Protein AF-A0A919BXJ5-F1 (afdb_monomer_lite)

Organism: Streptomyces filamentosus (NCBI:txid67294)

Secondary structure (DSSP, 8-state):
--PPPPPPPPPPPPPS--PPPPPPPPPPPPPPPP---PPPPPPPP---------PPPPPPP-PPPHHHHHHHHHHHHHHHHHHHS----

Structure (mmCIF, N/CA/C/O backbone):
data_AF-A0A919BXJ5-F1
#
_entry.id   AF-A0A919BXJ5-F1
#
loop_
_atom_site.group_PDB
_atom_site.id
_atom_site.type_symbol
_atom_site.label_atom_id
_atom_site.label_alt_id
_atom_site.label_comp_id
_atom_site.label_asym_id
_atom_site.label_entity_id
_atom_site.label_seq_id
_atom_site.pdbx_PDB_ins_code
_atom_site.Cartn_x
_atom_site.Cartn_y
_atom_site.Cartn_z
_atom_site.occupancy
_atom_site.B_iso_or_equiv
_atom_site.auth_seq_id
_atom_site.auth_comp_id
_atom_site.auth_asym_id
_atom_site.auth_atom_id
_atom_site.pdbx_PDB_model_num
ATOM 1 N N . MET A 1 1 ? 33.699 -23.431 -69.322 1.00 44.00 1 MET A N 1
ATOM 2 C CA . MET A 1 1 ? 32.406 -23.415 -68.605 1.00 44.00 1 MET A CA 1
ATOM 3 C C . MET A 1 1 ? 32.677 -22.946 -67.188 1.00 44.00 1 MET A C 1
ATOM 5 O O . MET A 1 1 ? 33.323 -23.671 -66.448 1.00 44.00 1 MET A O 1
ATOM 9 N N . THR A 1 2 ? 32.260 -21.735 -66.835 1.00 51.22 2 THR A N 1
ATOM 10 C CA . THR A 1 2 ? 32.384 -21.184 -65.475 1.00 51.22 2 THR A CA 1
ATOM 11 C C . THR A 1 2 ? 30.970 -20.857 -64.996 1.00 51.22 2 THR A C 1
ATOM 13 O O . THR A 1 2 ? 30.259 -20.175 -65.737 1.00 51.22 2 THR A O 1
ATOM 16 N N . PRO A 1 3 ? 30.508 -21.358 -63.836 1.00 60.38 3 PRO A N 1
ATOM 17 C CA . PRO A 1 3 ? 29.182 -21.010 -63.341 1.00 60.38 3 PRO A CA 1
ATOM 18 C C . PRO A 1 3 ? 29.165 -19.564 -62.823 1.00 60.38 3 PRO A C 1
ATOM 20 O O . PRO A 1 3 ? 30.129 -19.095 -62.219 1.00 60.38 3 PRO A O 1
ATOM 23 N N . ALA A 1 4 ? 28.065 -18.859 -63.090 1.00 67.31 4 ALA A N 1
ATOM 24 C CA . ALA A 1 4 ? 27.818 -17.499 -62.615 1.00 67.31 4 ALA A CA 1
ATOM 25 C C . ALA A 1 4 ? 27.495 -17.485 -61.104 1.00 67.31 4 ALA A C 1
ATOM 27 O O . ALA A 1 4 ? 26.889 -18.441 -60.614 1.00 67.31 4 ALA A O 1
ATOM 28 N N . PRO A 1 5 ? 27.860 -16.427 -60.353 1.00 62.28 5 PRO A N 1
ATOM 29 C CA . PRO A 1 5 ? 27.530 -16.329 -58.934 1.00 62.28 5 PRO A CA 1
ATOM 30 C C . PRO A 1 5 ? 26.040 -16.013 -58.719 1.00 62.28 5 PRO A C 1
ATOM 32 O O . PRO A 1 5 ? 25.466 -15.158 -59.392 1.00 62.28 5 PRO A O 1
ATOM 35 N N . THR A 1 6 ? 25.421 -16.696 -57.754 1.00 70.19 6 THR A N 1
ATOM 36 C CA . THR A 1 6 ? 24.025 -16.483 -57.338 1.00 70.19 6 THR A CA 1
ATOM 37 C C . THR A 1 6 ? 23.878 -15.162 -56.563 1.00 70.19 6 THR A C 1
ATOM 39 O O . THR A 1 6 ? 24.693 -14.903 -55.673 1.00 70.19 6 THR A O 1
ATOM 42 N N . PRO A 1 7 ? 22.859 -14.325 -56.840 1.00 69.38 7 PRO A N 1
ATOM 43 C CA . PRO A 1 7 ? 22.625 -13.094 -56.084 1.00 69.38 7 PRO A CA 1
ATOM 44 C C . PRO A 1 7 ? 22.073 -13.371 -54.668 1.00 69.38 7 PRO A C 1
ATOM 46 O O . PRO A 1 7 ? 21.410 -14.390 -54.456 1.00 69.38 7 PRO A O 1
ATOM 49 N N . PRO A 1 8 ? 22.311 -12.472 -53.691 1.00 70.44 8 PRO A N 1
ATOM 50 C CA . PRO A 1 8 ? 21.756 -12.593 -52.343 1.00 70.44 8 PRO A CA 1
ATOM 51 C C . PRO A 1 8 ? 20.238 -12.319 -52.315 1.00 70.44 8 PRO A C 1
ATOM 53 O O . PRO A 1 8 ? 19.732 -11.569 -53.155 1.00 70.44 8 PRO A O 1
ATOM 56 N N . PRO A 1 9 ? 19.494 -12.889 -51.346 1.00 63.22 9 PRO A N 1
ATOM 57 C CA . PRO A 1 9 ? 18.061 -12.648 -51.205 1.00 63.22 9 PRO A CA 1
ATOM 58 C C . PRO A 1 9 ? 17.775 -11.207 -50.752 1.00 63.22 9 PRO A C 1
ATOM 60 O O . PRO A 1 9 ? 18.451 -10.670 -49.875 1.00 63.22 9 PRO A O 1
ATOM 63 N N . ALA A 1 10 ? 16.756 -10.586 -51.351 1.00 65.81 10 ALA A N 1
ATOM 64 C CA . ALA A 1 10 ? 16.299 -9.243 -51.0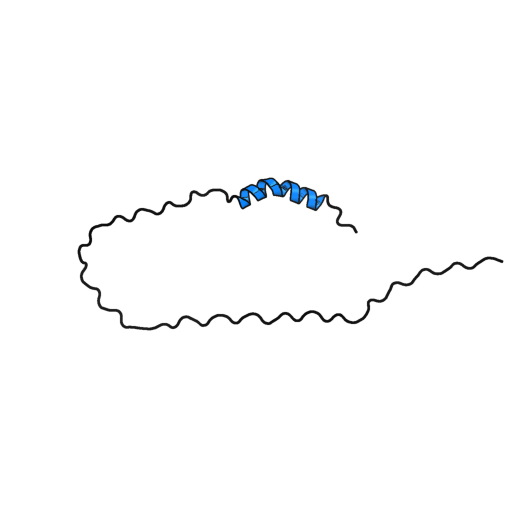00 1.00 65.81 10 ALA A CA 1
ATOM 65 C C . ALA A 1 10 ? 15.618 -9.211 -49.611 1.00 65.81 10 ALA A C 1
ATOM 67 O O . ALA A 1 10 ? 15.004 -10.205 -49.213 1.00 65.81 10 ALA A O 1
ATOM 68 N N . PRO A 1 11 ? 15.679 -8.085 -48.873 1.00 57.09 11 PRO A N 1
ATOM 69 C CA . PRO A 1 11 ? 14.942 -7.930 -47.623 1.00 57.09 11 PRO A CA 1
ATOM 70 C C . PRO A 1 11 ? 13.430 -7.961 -47.881 1.00 57.09 11 PRO A C 1
ATOM 72 O O . PRO A 1 11 ? 12.932 -7.322 -48.808 1.00 57.09 11 PRO A O 1
ATOM 75 N N . ALA A 1 12 ? 12.695 -8.700 -47.048 1.00 63.88 12 ALA A N 1
ATOM 76 C CA . ALA A 1 12 ? 11.239 -8.740 -47.110 1.00 63.88 12 ALA A CA 1
ATOM 77 C C . ALA A 1 12 ? 10.656 -7.350 -46.801 1.00 63.88 12 ALA A C 1
ATOM 79 O O . ALA A 1 12 ? 10.944 -6.769 -45.753 1.00 63.88 12 ALA A O 1
ATOM 80 N N . S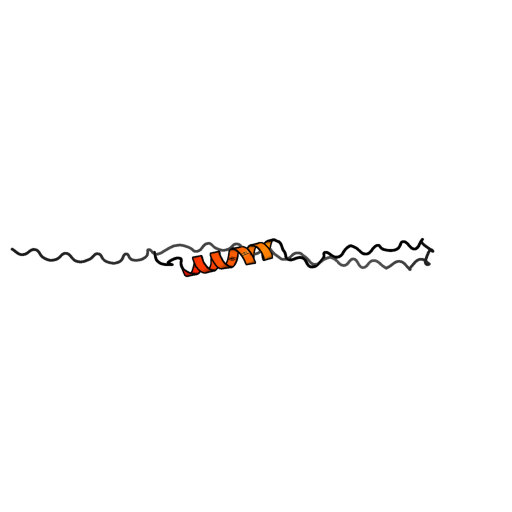ER A 1 13 ? 9.826 -6.820 -47.704 1.00 63.16 13 SER A N 1
ATOM 81 C CA . SER A 1 13 ? 9.012 -5.634 -47.425 1.00 63.16 13 SER A CA 1
ATOM 82 C C . SER A 1 13 ? 8.070 -5.906 -46.243 1.00 63.16 13 SER A C 1
ATOM 84 O O . SER A 1 13 ? 7.437 -6.965 -46.218 1.00 63.16 13 SER A O 1
ATOM 86 N N . PRO A 1 14 ? 7.919 -4.979 -45.279 1.00 57.41 14 PRO A N 1
ATOM 87 C CA . PRO A 1 14 ? 6.888 -5.107 -44.259 1.00 57.41 14 PRO A CA 1
ATOM 88 C C . PRO A 1 14 ? 5.505 -4.992 -44.913 1.00 57.41 14 PRO A C 1
ATOM 90 O O . PRO A 1 14 ? 5.238 -4.066 -45.680 1.00 57.41 14 PRO A O 1
ATOM 93 N N . ALA A 1 15 ? 4.639 -5.966 -44.630 1.00 55.19 15 ALA A N 1
ATOM 94 C CA . ALA A 1 15 ? 3.266 -5.993 -45.115 1.00 55.19 15 ALA A CA 1
ATOM 95 C C . ALA A 1 15 ? 2.471 -4.769 -44.600 1.00 55.19 15 ALA A C 1
ATOM 97 O 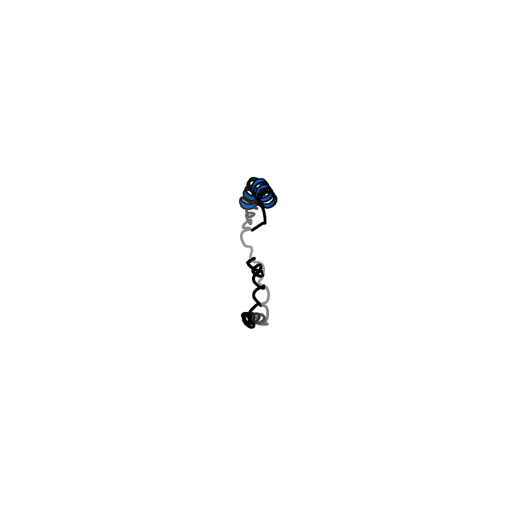O . ALA A 1 15 ? 2.628 -4.396 -43.433 1.00 55.19 15 ALA A O 1
ATOM 98 N N . PRO A 1 16 ? 1.596 -4.150 -45.413 1.00 52.84 16 PRO A N 1
ATOM 99 C CA . PRO A 1 16 ? 0.692 -3.108 -44.942 1.00 52.84 16 PRO A CA 1
ATOM 100 C C . PRO A 1 16 ? -0.431 -3.722 -44.102 1.00 52.84 16 PRO A C 1
ATOM 102 O O . PRO A 1 16 ? -1.143 -4.607 -44.571 1.00 52.84 16 PRO A O 1
ATOM 105 N N . GLY A 1 17 ? -0.634 -3.200 -42.892 1.00 53.59 17 GLY A N 1
ATOM 106 C CA . GLY A 1 17 ? -1.868 -3.404 -42.135 1.00 53.59 17 GLY A CA 1
ATOM 107 C C . GLY A 1 17 ? -1.707 -4.220 -40.858 1.00 53.59 17 GLY A C 1
ATOM 108 O O . GLY A 1 17 ? -1.825 -5.440 -40.839 1.00 53.59 17 GLY A O 1
ATOM 109 N N . THR A 1 18 ? -1.558 -3.522 -39.740 1.00 51.16 18 THR A N 1
ATOM 110 C CA . THR A 1 18 ? -2.115 -3.982 -38.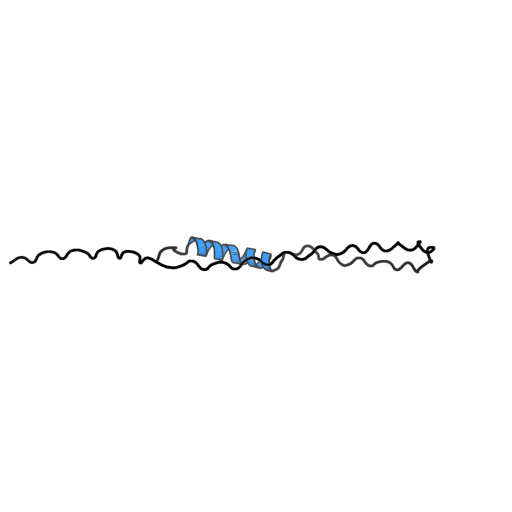465 1.00 51.16 18 THR A CA 1
ATOM 111 C C . THR A 1 18 ? -2.865 -2.786 -37.880 1.00 51.16 18 THR A C 1
ATOM 113 O O . THR A 1 18 ? -2.227 -1.757 -37.653 1.00 51.16 18 THR A O 1
ATOM 116 N N . PRO A 1 19 ? -4.197 -2.844 -37.699 1.00 56.69 19 PRO A N 1
ATOM 117 C CA . PRO A 1 19 ? -4.906 -1.785 -36.998 1.00 56.69 19 PRO A CA 1
ATOM 118 C C . PRO A 1 19 ? -4.483 -1.813 -35.527 1.00 56.69 19 PRO A C 1
ATOM 120 O O . PRO A 1 19 ? -4.462 -2.875 -34.902 1.00 56.69 19 PRO A O 1
ATOM 123 N N . ALA A 1 20 ? -4.116 -0.652 -34.989 1.00 69.12 20 ALA A N 1
ATOM 124 C CA . ALA A 1 20 ? -3.879 -0.486 -33.561 1.00 69.12 20 ALA A CA 1
ATOM 125 C C . ALA A 1 20 ? -5.179 -0.785 -32.783 1.00 69.12 20 ALA A C 1
ATOM 127 O O . ALA A 1 20 ? -6.249 -0.386 -33.249 1.00 69.12 20 ALA A O 1
ATOM 128 N N . PRO A 1 21 ? -5.129 -1.463 -31.623 1.00 69.56 21 PRO A N 1
ATOM 129 C CA . PRO A 1 21 ? -6.301 -1.597 -30.763 1.00 69.56 21 PRO A CA 1
ATOM 130 C C . PRO A 1 21 ? -6.782 -0.212 -30.302 1.00 69.56 21 PRO A C 1
ATOM 132 O O . PRO A 1 21 ? -6.008 0.529 -29.698 1.00 69.56 21 PRO A O 1
ATOM 135 N N . GLU A 1 22 ? -8.036 0.146 -30.588 1.00 69.06 22 GLU A N 1
ATOM 136 C CA . GLU A 1 22 ? -8.666 1.337 -30.005 1.00 69.06 22 GLU A CA 1
ATOM 137 C C . GLU A 1 22 ? -8.829 1.139 -28.490 1.00 69.06 22 GLU A C 1
ATOM 139 O O . GLU A 1 22 ? -9.412 0.154 -28.029 1.00 69.06 22 GLU A O 1
ATOM 144 N N . GLU A 1 23 ? -8.277 2.067 -27.710 1.00 67.88 23 GLU A N 1
ATOM 145 C CA . GLU A 1 23 ? -8.388 2.078 -26.253 1.00 67.88 23 GLU A CA 1
ATOM 146 C C . GLU A 1 23 ? -9.822 2.475 -25.847 1.00 67.88 23 GLU A C 1
ATOM 148 O O . GLU A 1 23 ? -10.343 3.478 -26.347 1.00 67.88 23 GLU A O 1
ATOM 153 N N . PRO A 1 24 ? -10.498 1.709 -24.970 1.00 76.31 24 PRO A N 1
ATOM 154 C CA . PRO A 1 24 ? -11.854 2.037 -24.552 1.00 76.31 24 PRO A CA 1
ATOM 155 C C . PRO A 1 24 ? -11.884 3.354 -23.757 1.00 76.31 24 PRO A C 1
ATOM 157 O O . PRO A 1 24 ? -10.947 3.649 -23.012 1.00 76.31 24 PRO A O 1
ATOM 160 N N . PRO A 1 25 ? -12.967 4.146 -23.865 1.00 74.75 25 PRO A N 1
ATOM 161 C CA . PRO A 1 25 ? -13.059 5.433 -23.189 1.00 74.75 25 PRO A CA 1
ATOM 162 C C . PRO A 1 25 ? -13.033 5.272 -21.666 1.00 74.75 25 PRO A C 1
ATOM 164 O O . PRO A 1 25 ? -13.655 4.369 -21.099 1.00 74.75 25 PRO A O 1
ATOM 167 N N . ALA A 1 26 ? -12.321 6.184 -21.002 1.00 78.38 26 ALA A N 1
ATOM 168 C CA . ALA A 1 26 ? -12.185 6.191 -19.553 1.00 78.38 26 ALA A CA 1
ATOM 169 C C . ALA A 1 26 ? -13.551 6.370 -18.847 1.00 78.38 26 ALA A C 1
ATOM 171 O O . ALA A 1 26 ? -14.395 7.135 -19.327 1.00 78.38 26 ALA A O 1
ATOM 172 N N . PRO A 1 27 ? -13.776 5.715 -17.690 1.00 78.06 27 PRO A N 1
ATOM 173 C CA . PRO A 1 27 ? -15.002 5.881 -16.914 1.00 78.06 27 PRO A CA 1
ATOM 174 C C . PRO A 1 27 ? -15.218 7.334 -16.472 1.00 78.06 27 PRO A C 1
ATOM 176 O O . PRO A 1 27 ? -14.284 8.008 -16.034 1.00 78.06 27 PRO A O 1
ATOM 179 N N . ALA A 1 28 ? -16.467 7.802 -16.544 1.00 79.94 28 ALA A N 1
ATOM 180 C CA . ALA A 1 28 ? -16.838 9.142 -16.100 1.00 79.94 28 ALA A CA 1
ATOM 181 C C . ALA A 1 28 ? -16.645 9.318 -14.577 1.00 79.94 28 ALA A C 1
ATOM 183 O O . ALA A 1 28 ? -16.854 8.367 -13.815 1.00 79.94 28 ALA A O 1
ATOM 184 N N . PRO A 1 29 ? -16.277 10.528 -14.110 1.00 81.31 29 PRO A N 1
ATOM 185 C CA . PRO A 1 29 ? -16.132 10.802 -12.686 1.00 81.31 29 PRO A CA 1
ATOM 186 C C . PRO A 1 29 ? -17.483 10.719 -11.952 1.00 81.31 29 PRO A C 1
ATOM 188 O O . PRO A 1 29 ? -18.529 11.012 -12.541 1.00 81.31 29 PRO A O 1
ATOM 191 N N . PRO A 1 30 ? -17.482 10.343 -10.659 1.00 80.94 30 PRO A N 1
ATOM 192 C CA . PRO A 1 30 ? -18.703 10.257 -9.868 1.00 80.94 30 PRO A CA 1
ATOM 193 C C . PRO A 1 30 ? -19.336 11.644 -9.644 1.00 80.94 30 PRO A C 1
ATOM 195 O O . PRO A 1 30 ? -18.621 12.652 -9.620 1.00 80.94 30 PRO A O 1
ATOM 198 N N . PRO A 1 31 ? -20.667 11.714 -9.443 1.00 82.56 31 PRO A N 1
ATOM 199 C CA . PRO A 1 31 ? -21.345 12.973 -9.162 1.00 82.56 31 PRO A CA 1
ATOM 200 C C . PRO A 1 31 ? -20.926 13.549 -7.796 1.00 82.56 31 PRO A C 1
ATOM 202 O O . PRO A 1 31 ? -20.587 12.791 -6.880 1.00 82.56 31 PRO A O 1
ATOM 205 N N . PRO A 1 32 ? -20.969 14.883 -7.626 1.00 80.62 32 PRO A N 1
ATOM 206 C CA . PRO A 1 32 ? -20.669 15.517 -6.349 1.00 80.62 32 PRO A CA 1
ATOM 207 C C . PRO A 1 32 ? -21.711 15.142 -5.278 1.00 80.62 32 PRO A C 1
ATOM 209 O O . PRO A 1 32 ? -22.883 14.929 -5.602 1.00 80.62 32 PRO A O 1
ATOM 212 N N . PRO A 1 33 ? -21.318 15.080 -3.992 1.00 79.12 33 PRO A N 1
ATOM 213 C CA . PRO A 1 33 ? -22.249 14.793 -2.908 1.00 79.12 33 PRO A CA 1
ATOM 214 C C . PRO A 1 33 ? -23.296 15.907 -2.778 1.00 79.12 33 PRO A C 1
ATOM 216 O O . PRO A 1 33 ? -22.962 17.091 -2.741 1.00 79.12 33 PRO A O 1
ATOM 219 N N . ALA A 1 34 ? -24.570 15.523 -2.676 1.00 78.50 34 ALA A N 1
ATOM 220 C CA . ALA A 1 34 ? -25.667 16.460 -2.469 1.00 78.50 34 ALA A CA 1
ATOM 221 C C . ALA A 1 34 ? -25.592 17.087 -1.066 1.00 78.50 34 ALA A C 1
ATOM 223 O O . ALA A 1 34 ? -25.632 16.387 -0.052 1.00 78.50 34 ALA A O 1
ATOM 224 N N . THR A 1 35 ? -25.520 18.416 -0.990 1.00 74.25 35 THR A N 1
ATOM 225 C CA . THR A 1 35 ? -25.585 19.156 0.275 1.00 74.25 35 THR A CA 1
ATOM 226 C C . THR A 1 35 ? -27.039 19.327 0.701 1.00 74.25 35 THR A C 1
ATOM 228 O O . THR A 1 35 ? -27.754 20.183 0.187 1.00 74.25 35 THR A O 1
ATOM 231 N N . THR A 1 36 ? -27.486 18.508 1.653 1.00 74.00 36 THR A N 1
ATOM 232 C CA . THR A 1 36 ? -28.747 18.735 2.372 1.00 74.00 36 THR A CA 1
ATOM 233 C C . THR A 1 36 ? -28.522 19.791 3.453 1.00 74.00 36 THR A C 1
ATOM 235 O O . THR A 1 36 ? -27.850 19.533 4.452 1.00 74.00 36 THR A O 1
ATOM 238 N N . THR A 1 37 ? -29.086 20.983 3.262 1.00 71.12 37 THR A N 1
ATOM 239 C CA . THR A 1 37 ? -29.055 22.072 4.250 1.00 71.12 37 THR A CA 1
ATOM 240 C C . THR A 1 37 ? -30.260 21.944 5.178 1.00 71.12 37 THR A C 1
ATOM 242 O O . THR A 1 37 ? -31.282 22.598 4.990 1.00 71.12 37 THR A O 1
ATOM 245 N N . ALA A 1 38 ? -30.166 21.062 6.171 1.00 78.12 38 ALA A N 1
ATOM 246 C CA . ALA A 1 38 ? -31.125 21.036 7.271 1.00 78.12 38 ALA A CA 1
ATOM 247 C C . ALA A 1 38 ? -30.748 22.099 8.326 1.00 78.12 38 ALA A C 1
ATOM 249 O O . ALA A 1 38 ? -29.555 22.304 8.581 1.00 78.12 38 ALA A O 1
ATOM 250 N N . PRO A 1 39 ? -31.727 22.768 8.966 1.00 73.75 39 PRO A N 1
ATOM 251 C CA . PRO A 1 39 ? -31.447 23.676 10.068 1.00 73.75 39 PRO A CA 1
ATOM 252 C C . PRO A 1 39 ? -30.781 22.923 11.223 1.00 73.75 39 PRO A C 1
ATOM 254 O O . PRO A 1 39 ? -31.231 21.853 11.636 1.00 73.75 39 PRO A O 1
ATOM 257 N N . ARG A 1 40 ? -29.691 23.487 11.751 1.00 75.12 40 ARG A N 1
ATOM 258 C CA . ARG A 1 40 ? -28.960 22.901 12.876 1.00 75.12 40 ARG A CA 1
ATOM 259 C C . ARG A 1 40 ? -29.767 23.093 14.171 1.00 75.12 40 ARG A C 1
ATOM 261 O O . ARG A 1 40 ? -30.090 24.237 14.490 1.00 75.12 40 ARG A O 1
ATOM 268 N N . PRO A 1 41 ? -30.061 22.027 14.940 1.00 76.62 41 PRO A N 1
ATOM 269 C CA . PRO A 1 41 ? -30.710 22.160 16.241 1.00 76.62 41 PRO A CA 1
ATOM 270 C C . PRO A 1 41 ? -29.869 23.002 17.207 1.00 76.62 41 PRO A C 1
ATOM 272 O O . PRO A 1 41 ? -28.635 22.929 17.190 1.00 76.62 41 PRO A O 1
ATOM 275 N N . ALA A 1 42 ? -30.541 23.774 18.064 1.00 77.44 42 ALA A N 1
ATOM 276 C CA . ALA A 1 42 ? -29.897 24.503 19.151 1.00 77.44 42 ALA A CA 1
ATOM 277 C C . ALA A 1 42 ? -29.147 23.528 20.077 1.00 77.44 42 ALA A C 1
ATOM 279 O O . ALA A 1 42 ? -29.635 22.437 20.378 1.00 77.44 42 ALA A O 1
ATOM 280 N N . ALA A 1 43 ? -27.940 23.907 20.504 1.00 76.50 43 ALA A N 1
ATOM 281 C CA . ALA A 1 43 ? -27.107 23.055 21.345 1.00 76.50 43 ALA A CA 1
ATOM 282 C C . ALA A 1 43 ? -27.743 22.874 22.735 1.00 76.50 43 ALA A C 1
ATOM 284 O O . ALA A 1 43 ? -28.065 23.853 23.407 1.00 76.50 43 ALA A O 1
ATOM 285 N N . ALA A 1 44 ? -27.915 21.621 23.160 1.00 77.38 44 ALA A N 1
ATOM 286 C CA . ALA A 1 44 ? -28.378 21.286 24.504 1.00 77.38 44 ALA A CA 1
ATOM 287 C C . ALA A 1 44 ? -27.349 21.721 25.572 1.00 77.38 44 ALA A C 1
ATOM 289 O O . ALA A 1 44 ? -26.146 21.742 25.280 1.00 77.38 44 ALA A O 1
ATOM 290 N N . PRO A 1 45 ? -27.787 22.049 26.805 1.00 78.31 45 PRO A N 1
ATOM 291 C CA . PRO A 1 45 ? -26.874 22.382 27.892 1.00 78.31 45 PRO A CA 1
ATOM 292 C C . PRO A 1 45 ? -25.930 21.203 28.190 1.00 78.31 45 PRO A C 1
ATOM 294 O O . PRO A 1 45 ? -26.342 20.043 28.091 1.00 78.31 45 PRO A O 1
ATOM 297 N N . PRO A 1 46 ? -24.662 21.475 28.548 1.00 75.12 46 PRO A N 1
ATOM 298 C CA . PRO A 1 46 ? -23.671 20.433 28.769 1.00 75.12 46 PRO A CA 1
ATOM 299 C C . PRO A 1 46 ? -24.058 19.581 29.982 1.00 75.12 46 PRO A C 1
ATOM 301 O O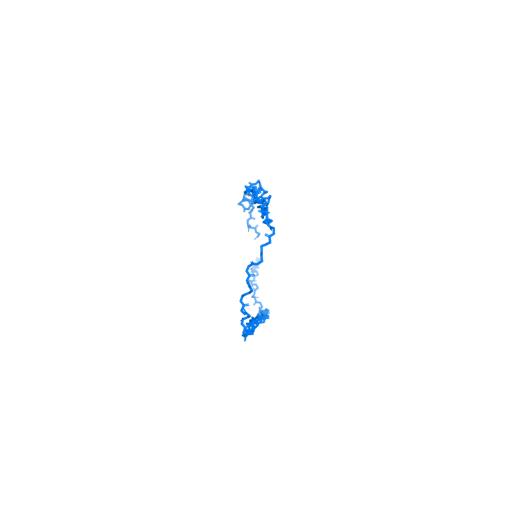 . PRO A 1 46 ? -24.020 20.034 31.123 1.00 75.12 46 PRO A O 1
ATOM 304 N N . VAL A 1 47 ? -24.426 18.327 29.726 1.00 76.50 47 VAL A N 1
ATOM 305 C CA . VAL A 1 47 ? -24.642 17.321 30.769 1.00 76.50 47 VAL A CA 1
ATOM 306 C C . VAL A 1 47 ? -23.274 16.844 31.255 1.00 76.50 47 VAL A C 1
ATOM 308 O O . VAL A 1 47 ? -22.408 16.510 30.444 1.00 76.50 47 VAL A O 1
ATOM 311 N N . ALA A 1 48 ? -23.068 16.825 32.574 1.00 76.25 48 ALA A N 1
ATOM 312 C CA . ALA A 1 48 ? -21.837 16.344 33.193 1.00 76.25 48 ALA A CA 1
ATOM 313 C C . ALA A 1 48 ? -21.688 14.831 32.968 1.00 76.25 48 ALA A C 1
ATOM 315 O O . ALA A 1 48 ? -22.204 14.010 33.724 1.00 76.25 48 ALA A O 1
ATOM 316 N N . LEU A 1 49 ? -21.011 14.465 31.881 1.00 78.62 49 LEU A N 1
ATOM 317 C CA . LEU A 1 49 ? -20.674 13.085 31.561 1.00 78.62 49 LEU A CA 1
ATOM 318 C C . LEU A 1 49 ? -19.391 12.681 32.303 1.00 78.62 49 LEU A C 1
ATOM 320 O O . LEU A 1 49 ? -18.484 13.506 32.444 1.00 78.62 49 LEU A O 1
ATOM 324 N N . PRO A 1 50 ? -19.273 11.420 32.753 1.00 79.31 50 PRO A N 1
ATOM 325 C CA . PRO A 1 50 ? -18.032 10.916 33.325 1.00 79.31 50 PRO A CA 1
ATOM 326 C C . PRO A 1 50 ? -16.876 11.148 32.348 1.00 79.31 50 PRO A C 1
ATOM 328 O O . PRO A 1 50 ? -16.979 10.868 31.151 1.00 79.31 50 PRO A O 1
ATOM 331 N N . HIS A 1 51 ? -15.767 11.671 32.869 1.00 78.06 51 HIS A N 1
ATOM 332 C CA . HIS A 1 51 ? -14.570 11.976 32.092 1.00 78.06 51 HIS A CA 1
ATOM 333 C C . HIS A 1 51 ? -13.861 10.685 31.664 1.00 78.06 51 HIS A C 1
ATOM 335 O O . HIS A 1 51 ? -12.836 10.296 32.227 1.00 78.06 51 HIS A O 1
ATOM 341 N N . TYR A 1 52 ? -14.400 10.005 30.654 1.00 64.94 52 TYR A N 1
ATOM 342 C CA . TYR A 1 52 ? -13.716 8.901 30.000 1.00 64.94 52 TYR A CA 1
ATOM 343 C C . TYR A 1 52 ? -12.447 9.436 29.340 1.00 64.94 52 TYR A C 1
ATOM 345 O O . TYR A 1 52 ? -12.483 10.185 28.361 1.00 64.94 52 TYR A O 1
ATOM 353 N N . LYS A 1 53 ? -11.296 9.064 29.903 1.00 73.44 53 LYS A N 1
ATOM 354 C CA . LYS A 1 53 ? -10.002 9.400 29.319 1.00 73.44 53 LYS A CA 1
ATOM 355 C C . LYS A 1 53 ? -9.831 8.621 28.024 1.00 73.44 53 LYS A C 1
ATOM 357 O O . LYS A 1 53 ? -9.862 7.393 28.012 1.00 73.44 53 LYS A O 1
ATOM 362 N N . ARG A 1 54 ? -9.622 9.347 26.927 1.00 71.00 54 ARG A N 1
ATOM 363 C CA . ARG A 1 54 ? -9.295 8.748 25.636 1.00 71.00 54 ARG A CA 1
ATOM 364 C C . ARG A 1 54 ? -7.909 8.118 25.743 1.00 71.00 54 ARG A C 1
ATOM 366 O O . ARG A 1 54 ? -6.917 8.829 25.884 1.00 71.00 54 ARG A O 1
ATOM 373 N N . THR A 1 55 ? -7.839 6.794 25.704 1.00 77.56 55 THR A N 1
ATOM 374 C CA . THR A 1 55 ? -6.561 6.095 25.585 1.00 77.56 55 THR A CA 1
ATOM 375 C C . THR A 1 55 ? -5.957 6.441 24.226 1.00 77.56 55 THR A C 1
ATOM 377 O O . THR A 1 55 ? -6.613 6.339 23.186 1.00 77.56 55 THR A O 1
ATOM 380 N N . ALA A 1 56 ? -4.720 6.940 24.227 1.00 78.56 56 ALA A N 1
ATOM 381 C CA . ALA A 1 56 ? -4.013 7.228 22.989 1.00 78.56 56 ALA A CA 1
ATOM 382 C C . ALA A 1 56 ? -3.834 5.916 22.215 1.00 78.56 56 ALA A C 1
ATOM 384 O O . ALA A 1 56 ? -3.347 4.925 22.761 1.00 78.56 56 ALA A O 1
ATOM 385 N N . ARG A 1 57 ? -4.250 5.901 20.944 1.00 78.62 57 ARG A N 1
ATOM 386 C CA . ARG A 1 57 ? -4.008 4.757 20.063 1.00 78.62 57 ARG A CA 1
ATOM 387 C C . ARG A 1 57 ? -2.489 4.568 19.951 1.00 78.62 57 ARG A C 1
ATOM 389 O O . ARG A 1 57 ? -1.806 5.554 19.669 1.00 78.62 57 ARG A O 1
ATOM 396 N N . PRO A 1 58 ? -1.954 3.348 20.136 1.00 76.12 58 PRO A N 1
ATOM 397 C CA . PRO A 1 58 ? -0.535 3.103 19.933 1.00 76.12 58 PRO A CA 1
ATOM 398 C C . PRO A 1 58 ? -0.168 3.499 18.503 1.00 76.12 58 PRO A C 1
ATOM 400 O O . PRO A 1 58 ? -0.715 2.971 17.532 1.00 76.12 58 PRO A O 1
ATOM 403 N N . GLN A 1 59 ? 0.719 4.484 18.383 1.00 76.12 59 GLN A N 1
ATOM 404 C CA . GLN A 1 59 ? 1.254 4.880 17.094 1.00 76.12 59 GLN A CA 1
ATOM 405 C C . GLN A 1 59 ? 2.198 3.766 16.634 1.00 76.12 59 GLN A C 1
ATOM 407 O O . GLN A 1 59 ? 3.072 3.363 17.412 1.00 76.12 59 GLN A O 1
ATOM 412 N N . PRO A 1 60 ? 2.042 3.240 15.406 1.00 71.31 60 PRO A N 1
ATOM 413 C CA . PRO A 1 60 ? 2.985 2.266 14.888 1.00 71.31 60 PRO A CA 1
ATOM 414 C C . PRO A 1 60 ? 4.376 2.898 14.916 1.00 71.31 60 PRO A C 1
ATOM 416 O O . PRO A 1 60 ? 4.604 3.976 14.359 1.00 71.31 60 PRO A O 1
ATOM 419 N N . LYS A 1 61 ? 5.300 2.248 15.630 1.00 77.38 61 LYS A N 1
ATOM 420 C CA . LYS A 1 61 ? 6.707 2.647 15.655 1.00 77.38 61 LYS A CA 1
ATOM 421 C C . LYS A 1 61 ? 7.180 2.644 14.201 1.00 77.38 61 LYS A C 1
ATOM 423 O O . LYS A 1 61 ? 6.871 1.689 13.488 1.00 77.38 61 LYS A O 1
ATOM 428 N N . ARG A 1 62 ? 7.872 3.704 13.760 1.00 69.56 62 ARG A N 1
ATOM 429 C CA . ARG A 1 62 ? 8.452 3.802 12.409 1.00 69.56 62 ARG A CA 1
ATOM 430 C C . ARG A 1 62 ? 9.411 2.628 12.205 1.00 69.56 62 ARG A C 1
ATOM 432 O O . ARG A 1 62 ? 10.580 2.701 12.558 1.00 69.56 62 ARG A O 1
ATOM 439 N N . THR A 1 63 ? 8.876 1.524 11.720 1.00 72.56 63 THR A N 1
ATOM 440 C CA . THR A 1 63 ? 9.593 0.298 11.406 1.00 72.56 63 THR A CA 1
ATOM 441 C C . THR A 1 63 ? 9.784 0.288 9.900 1.00 72.56 63 THR A C 1
ATOM 443 O O . THR A 1 63 ? 8.922 0.760 9.156 1.00 72.56 63 THR A O 1
ATOM 446 N N . SER A 1 64 ? 10.951 -0.172 9.449 1.00 79.31 64 SER A N 1
ATOM 447 C CA . SER A 1 64 ? 11.188 -0.358 8.019 1.00 79.31 64 SER A CA 1
ATOM 448 C C . SER A 1 64 ? 10.135 -1.315 7.467 1.00 79.31 64 SER A C 1
ATOM 450 O O . SER A 1 64 ? 9.884 -2.364 8.065 1.00 79.31 64 SER A O 1
ATOM 452 N N . SER A 1 65 ? 9.515 -0.956 6.341 1.00 80.69 65 SER A N 1
ATOM 453 C CA . SER A 1 65 ? 8.593 -1.856 5.650 1.00 80.69 65 SER A CA 1
ATOM 454 C C . SER A 1 65 ? 9.339 -3.140 5.267 1.00 80.69 65 SER A C 1
ATOM 456 O O . SER A 1 65 ? 10.461 -3.052 4.758 1.00 80.69 65 SER A O 1
ATOM 458 N N . PRO A 1 66 ? 8.743 -4.332 5.458 1.00 86.94 66 PRO A N 1
ATOM 459 C CA . PRO A 1 66 ? 9.381 -5.593 5.080 1.00 86.94 66 PRO A CA 1
ATOM 460 C C . PRO A 1 66 ? 9.749 -5.615 3.592 1.00 86.94 66 PRO A C 1
ATOM 462 O O . PRO A 1 66 ? 10.787 -6.155 3.224 1.00 86.94 66 PRO A O 1
ATOM 465 N N . VAL A 1 67 ? 8.950 -4.950 2.750 1.00 85.88 67 VAL A N 1
ATOM 466 C CA . VAL A 1 67 ? 9.212 -4.800 1.313 1.00 85.88 67 VAL A CA 1
ATOM 467 C C . VAL A 1 67 ? 10.455 -3.951 1.066 1.00 85.88 67 VAL A C 1
ATOM 469 O O . VAL A 1 67 ? 11.297 -4.326 0.259 1.00 85.88 67 VAL A O 1
ATOM 472 N N . THR A 1 68 ? 10.608 -2.833 1.781 1.00 86.50 68 THR A N 1
ATOM 473 C CA . THR A 1 68 ? 11.801 -1.981 1.681 1.00 86.50 68 THR A CA 1
ATOM 474 C C . THR A 1 68 ? 13.047 -2.738 2.124 1.00 86.50 68 THR A C 1
ATOM 476 O O . THR A 1 68 ? 14.067 -2.684 1.445 1.00 86.50 68 THR A O 1
ATOM 479 N N . THR A 1 69 ? 12.960 -3.497 3.217 1.00 91.38 69 THR A N 1
ATOM 480 C CA . THR A 1 69 ? 14.064 -4.338 3.695 1.00 91.38 69 THR A CA 1
ATOM 481 C C . THR A 1 69 ? 14.427 -5.416 2.670 1.00 91.38 69 THR A C 1
ATOM 483 O O . THR A 1 69 ? 15.595 -5.570 2.330 1.00 91.38 69 THR A O 1
ATOM 486 N N . MET A 1 70 ? 13.437 -6.121 2.117 1.00 93.12 70 MET A N 1
ATOM 487 C CA . MET A 1 70 ? 13.653 -7.133 1.080 1.00 93.12 70 MET A CA 1
ATOM 488 C C . MET A 1 70 ? 14.270 -6.528 -0.185 1.00 93.12 70 MET A C 1
ATOM 490 O O . MET A 1 70 ? 15.181 -7.117 -0.767 1.00 93.12 70 MET A O 1
ATOM 494 N N . LEU A 1 71 ? 13.811 -5.343 -0.595 1.00 91.62 71 LEU A N 1
ATOM 495 C CA . LEU A 1 71 ? 14.359 -4.627 -1.740 1.00 91.62 71 LEU A CA 1
ATOM 496 C C . LEU A 1 71 ? 15.818 -4.242 -1.493 1.00 91.62 71 LEU A C 1
ATOM 498 O O . LEU A 1 71 ? 16.648 -4.502 -2.347 1.00 91.62 71 LEU A O 1
ATOM 502 N N . LEU A 1 72 ? 16.165 -3.702 -0.323 1.00 93.50 72 LEU A N 1
ATOM 503 C CA . LEU A 1 72 ? 17.557 -3.372 0.006 1.00 93.50 72 LEU A CA 1
ATOM 504 C C . LEU A 1 72 ? 18.479 -4.601 -0.018 1.00 93.50 72 LEU A C 1
ATOM 506 O O . LEU A 1 72 ? 19.634 -4.484 -0.416 1.00 93.50 72 LEU A O 1
ATOM 510 N N . ILE A 1 73 ? 17.967 -5.774 0.363 1.00 91.12 73 ILE A N 1
ATOM 511 C CA . ILE A 1 73 ? 18.725 -7.032 0.339 1.00 91.12 73 ILE A CA 1
ATOM 512 C C . ILE A 1 73 ? 18.892 -7.559 -1.095 1.00 91.12 73 ILE A C 1
ATOM 514 O O . ILE A 1 73 ? 19.976 -7.993 -1.474 1.00 91.12 73 ILE A O 1
ATOM 518 N N . THR A 1 74 ? 17.828 -7.543 -1.900 1.00 93.12 74 THR A N 1
ATOM 519 C CA . THR A 1 74 ? 17.799 -8.225 -3.210 1.00 93.12 74 THR A CA 1
ATOM 520 C C . THR A 1 74 ? 18.155 -7.322 -4.390 1.00 93.12 74 THR A C 1
ATOM 522 O O . THR A 1 74 ? 18.695 -7.802 -5.390 1.00 93.12 74 THR A O 1
ATOM 525 N N . ALA A 1 75 ? 17.917 -6.014 -4.286 1.00 90.94 75 ALA A N 1
ATOM 526 C CA . ALA A 1 75 ? 18.135 -5.061 -5.370 1.00 90.94 75 ALA A CA 1
ATOM 527 C C . ALA A 1 75 ? 19.569 -5.053 -5.918 1.00 90.94 75 ALA A C 1
ATOM 529 O O . ALA A 1 75 ? 19.689 -5.027 -7.140 1.00 90.94 75 ALA A O 1
ATOM 530 N N . PRO A 1 76 ? 20.654 -5.124 -5.116 1.00 87.12 76 PRO A N 1
ATOM 531 C CA . PRO A 1 76 ? 22.010 -5.094 -5.670 1.00 87.12 76 PRO A CA 1
ATOM 532 C C . PRO A 1 76 ? 22.268 -6.226 -6.672 1.00 87.12 76 PRO A C 1
ATOM 534 O O . PRO A 1 76 ? 22.846 -5.997 -7.732 1.00 87.12 76 PRO A O 1
ATOM 537 N N . ALA A 1 77 ? 21.770 -7.432 -6.381 1.00 90.62 77 ALA A N 1
ATOM 538 C CA . ALA A 1 77 ? 21.891 -8.583 -7.272 1.00 90.62 77 ALA A CA 1
ATOM 539 C C . ALA A 1 77 ? 21.030 -8.425 -8.535 1.00 90.62 77 ALA A C 1
ATOM 541 O O . ALA A 1 77 ? 21.483 -8.719 -9.642 1.00 90.62 77 ALA A O 1
ATOM 542 N N . VAL A 1 78 ? 19.803 -7.914 -8.398 1.00 87.88 78 VAL A N 1
ATOM 543 C CA . VAL A 1 78 ? 18.915 -7.642 -9.542 1.00 87.88 78 VAL A CA 1
ATOM 544 C C . VAL A 1 78 ? 19.497 -6.552 -10.451 1.00 87.88 78 VAL A C 1
ATOM 546 O O . VAL A 1 78 ? 19.467 -6.680 -11.670 1.00 87.88 78 VAL A O 1
ATOM 549 N N . ILE A 1 79 ? 20.088 -5.503 -9.880 1.00 84.00 79 ILE A N 1
ATOM 550 C CA . ILE A 1 79 ? 20.748 -4.432 -10.636 1.00 84.00 79 ILE A CA 1
ATOM 551 C C . ILE A 1 79 ? 21.997 -4.975 -11.340 1.00 84.00 79 ILE A C 1
ATOM 553 O O . ILE A 1 79 ? 22.163 -4.753 -12.537 1.00 84.00 79 ILE A O 1
ATOM 557 N N . ALA A 1 80 ? 22.845 -5.739 -10.645 1.00 86.56 80 ALA A N 1
ATOM 558 C CA . ALA A 1 80 ? 24.035 -6.347 -11.242 1.00 86.56 80 ALA A CA 1
ATOM 559 C C . ALA A 1 80 ? 23.677 -7.287 -12.403 1.00 86.56 80 ALA A C 1
ATOM 561 O O . ALA A 1 80 ? 24.288 -7.227 -13.468 1.00 86.56 80 ALA A O 1
ATOM 562 N N . THR A 1 81 ? 22.647 -8.117 -12.234 1.00 85.94 81 THR A N 1
ATOM 563 C CA . THR A 1 81 ? 22.167 -9.012 -13.296 1.00 85.94 81 THR A CA 1
ATOM 564 C C . THR A 1 81 ? 21.524 -8.251 -14.449 1.00 85.94 81 THR A C 1
ATOM 566 O O . THR A 1 81 ? 21.716 -8.640 -15.596 1.00 85.94 81 THR A O 1
ATOM 569 N N . ALA A 1 82 ? 20.829 -7.141 -14.197 1.00 83.50 82 ALA A N 1
ATOM 570 C CA . ALA A 1 82 ? 20.312 -6.279 -15.257 1.00 83.50 82 ALA A CA 1
ATOM 571 C C . ALA A 1 82 ? 21.429 -5.621 -16.088 1.00 83.50 82 ALA A C 1
ATOM 573 O O . ALA A 1 82 ? 21.258 -5.462 -17.295 1.00 83.50 82 ALA A O 1
ATOM 574 N N . ILE A 1 83 ? 22.561 -5.270 -15.465 1.00 81.62 83 ILE A N 1
ATOM 575 C CA . ILE A 1 83 ? 23.733 -4.701 -16.152 1.00 81.62 83 ILE A CA 1
ATOM 576 C C . ILE A 1 83 ? 24.489 -5.778 -16.942 1.00 81.62 83 ILE A C 1
ATOM 578 O O . ILE A 1 83 ? 24.891 -5.538 -18.077 1.00 81.62 83 ILE A O 1
ATOM 582 N N . LEU A 1 84 ? 24.687 -6.962 -16.355 1.00 80.56 84 LEU A N 1
ATOM 583 C CA . LEU A 1 84 ? 25.464 -8.044 -16.971 1.00 80.56 84 LEU A CA 1
ATOM 584 C C . LEU A 1 84 ? 24.681 -8.851 -18.004 1.00 80.56 84 LEU A C 1
ATOM 586 O O . LEU A 1 84 ? 25.301 -9.529 -18.822 1.00 80.56 84 LEU A O 1
ATOM 590 N N . ARG A 1 85 ? 23.344 -8.838 -17.970 1.00 76.06 85 ARG A N 1
ATOM 591 C CA . ARG A 1 85 ? 22.537 -9.581 -18.937 1.00 76.06 85 ARG A CA 1
ATOM 592 C C . ARG A 1 85 ? 22.743 -8.962 -20.323 1.00 76.06 85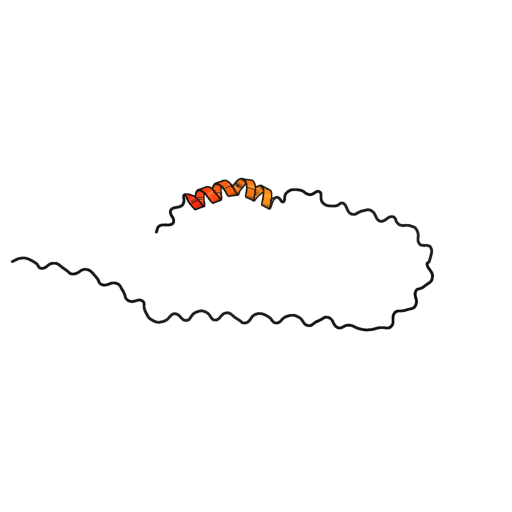 ARG A C 1
ATOM 594 O O . ARG A 1 85 ? 22.315 -7.826 -20.536 1.00 76.06 85 ARG A O 1
ATOM 601 N N . PRO A 1 86 ? 23.320 -9.700 -21.289 1.00 73.69 86 PRO A N 1
ATOM 602 C CA . PRO A 1 86 ? 23.439 -9.216 -22.652 1.00 73.69 86 PRO A CA 1
ATOM 603 C C . PRO A 1 86 ? 22.041 -8.900 -23.173 1.00 73.69 86 PRO A C 1
ATOM 605 O O . PRO A 1 86 ? 21.159 -9.761 -23.197 1.00 73.69 86 PRO A O 1
ATOM 608 N N . ARG A 1 87 ? 21.825 -7.648 -23.574 1.00 66.00 87 ARG A N 1
ATOM 609 C CA . ARG A 1 87 ? 20.586 -7.213 -24.229 1.00 66.00 87 ARG A CA 1
ATOM 610 C C . ARG A 1 87 ? 20.518 -7.608 -25.709 1.00 66.00 87 ARG A C 1
ATOM 612 O O . ARG A 1 87 ? 19.623 -7.152 -26.408 1.00 66.00 87 ARG A O 1
ATOM 619 N N . SER A 1 88 ? 21.440 -8.443 -26.185 1.00 63.94 88 SER A N 1
ATOM 620 C CA . SER A 1 88 ? 21.513 -8.871 -27.579 1.00 63.94 88 SER A CA 1
ATOM 621 C C . SER A 1 88 ? 20.795 -10.203 -27.794 1.00 63.94 88 SER A C 1
ATOM 623 O O . SER A 1 88 ? 21.217 -11.235 -27.262 1.00 63.94 88 SER A O 1
ATOM 625 N N . ARG A 1 89 ? 19.753 -10.180 -28.622 1.00 57.91 89 ARG A N 1
ATOM 626 C CA . ARG A 1 89 ? 19.424 -11.284 -29.521 1.00 57.91 89 ARG A CA 1
ATOM 627 C C . ARG A 1 89 ? 19.489 -10.764 -30.945 1.00 57.91 89 ARG A C 1
ATOM 629 O O . ARG A 1 89 ? 19.080 -9.598 -31.130 1.00 57.91 89 ARG A O 1
#

pLDDT: mean 74.55, std 10.66, range [44.0, 93.5]

Radius of gyration: 35.74 Å; chains: 1; bounding box: 64×48×102 Å

Foldseek 3Di:
DDDDDDDDDDDDDDDDDDDDDDDDDDDDDDDDDDDDDDDDDDDDDDDDDPPDDDDDDPDPDPDPDPVNVVCVVCVVVVVVCVVPPPPDD

Sequence (89 aa):
MTPAPTPPPAPASPAPGTPAPEEPPAPAPPPPPATTTAPRPAAAPPVALPHYKRTARPQPKRTSSPVTTMLLITAPAVIATAILRPRSR